Protein AF-E7RDF1-F1 (afdb_monomer)

InterPro domains:
  IPR013766 Thioredoxin domain [PF00085] (6-49)
  IPR036249 Thioredoxin-like superfamily [SSF52833] (3-53)

Solvent-accessible surface area (backbone atoms only — not comparable to full-atom values): 3408 Å² total; per-residue (Å²): 86,81,46,76,66,87,47,71,68,54,45,52,58,61,68,66,48,96,50,57,64,47,76,46,79,43,53,96,87,37,66,68,55,58,55,46,66,76,59,45,64,61,54,53,68,73,44,67,76,42,49,53,36,39,29,92

Secondary structure (DSSP, 8-state):
-EE---SHHHHHHHHT-SS-EEEEE--TT-HHHHHHTTTHHHHHHH-TTSEEEEE-

Nearest PDB structures (foldseek):
  3hhv-assembly1_A-2  TM=8.035E-01  e=5.346E-03  Saccharolobus solfataricus
  4ba7-assembly2_B  TM=7.478E-01  e=6.565E-03  synthetic construct
  1r26-assembly1_A  TM=8.104E-01  e=2.580E-02  Trypanosoma brucei brucei
  2e0q-assembly1_A  TM=7.150E-01  e=2.101E-02  Sulfurisphaera tokodaii
  4ll1-assembly1_B  TM=6.635E-01  e=1.598E-02  Homo sapiens

pLDDT: mean 91.64, std 3.54, range [76.19, 97.12]

Sequence (56 aa):
MFENILSEDQYKNVISQEQPVLVKFYAEWCPDCKRMDMFIGEVLSEFQKYLFVFNR

Structure (mmCIF, N/CA/C/O backbone):
data_AF-E7RDF1-F1
#
_entry.id   AF-E7RDF1-F1
#
loop_
_atom_site.group_PDB
_atom_site.id
_atom_site.type_symbol
_atom_site.label_atom_id
_a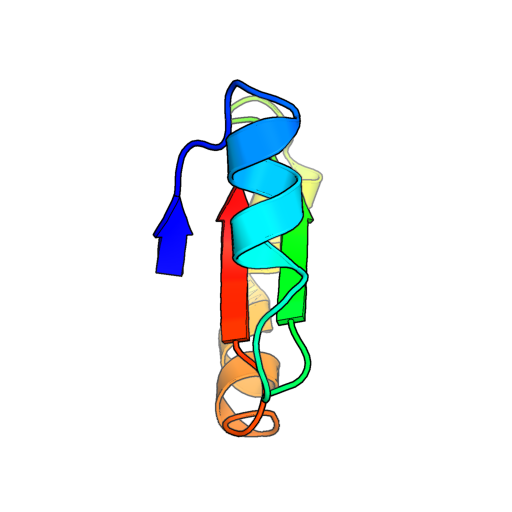tom_site.label_alt_id
_atom_site.label_comp_id
_atom_site.label_asym_id
_atom_site.label_entity_id
_atom_site.label_seq_id
_atom_site.pdbx_PDB_ins_code
_atom_site.Cartn_x
_atom_site.Cartn_y
_atom_site.Cartn_z
_atom_site.occupancy
_atom_site.B_iso_or_equiv
_atom_site.auth_seq_id
_atom_site.auth_comp_id
_atom_site.auth_asym_id
_atom_site.auth_atom_id
_atom_site.pdbx_PDB_model_num
ATOM 1 N N . MET A 1 1 ? -7.301 2.515 -5.641 1.00 76.19 1 MET A N 1
ATOM 2 C CA . MET A 1 1 ? -6.979 3.812 -6.271 1.00 76.19 1 MET A CA 1
ATOM 3 C C . MET A 1 1 ? -5.474 3.895 -6.470 1.00 76.19 1 MET A C 1
ATOM 5 O O . MET A 1 1 ? -4.760 3.457 -5.581 1.00 76.19 1 MET A O 1
ATOM 9 N N . PHE A 1 2 ? -4.987 4.361 -7.623 1.00 81.38 2 PHE A N 1
ATOM 10 C CA . PHE A 1 2 ? -3.551 4.583 -7.835 1.00 81.38 2 PHE A CA 1
ATOM 11 C C . PHE A 1 2 ? -3.181 5.977 -7.336 1.00 81.38 2 PHE A C 1
ATOM 13 O O . PHE A 1 2 ? -3.786 6.947 -7.784 1.00 81.38 2 PHE A O 1
ATOM 20 N N . GLU A 1 3 ? -2.211 6.067 -6.432 1.00 82.19 3 GLU A N 1
ATOM 21 C CA . GLU A 1 3 ? -1.699 7.336 -5.908 1.00 82.19 3 GLU A CA 1
ATOM 22 C C . GLU A 1 3 ? -0.173 7.357 -5.948 1.00 82.19 3 GLU A C 1
ATOM 24 O O . GLU A 1 3 ? 0.470 6.318 -6.080 1.00 82.19 3 GLU A O 1
ATOM 29 N N . ASN A 1 4 ? 0.415 8.548 -5.872 1.00 87.50 4 ASN A N 1
ATOM 30 C CA . ASN A 1 4 ? 1.861 8.714 -5.815 1.00 87.50 4 ASN A CA 1
ATOM 31 C C . ASN A 1 4 ? 2.212 9.539 -4.574 1.00 87.50 4 ASN A C 1
ATOM 33 O O . ASN A 1 4 ? 2.158 10.767 -4.572 1.00 87.50 4 ASN A O 1
ATOM 37 N N . ILE A 1 5 ? 2.493 8.815 -3.496 1.00 93.62 5 ILE A N 1
ATOM 38 C CA . ILE A 1 5 ? 2.861 9.331 -2.183 1.00 93.62 5 ILE A CA 1
ATOM 39 C C . ILE A 1 5 ? 4.379 9.491 -2.177 1.00 93.62 5 ILE A C 1
ATOM 41 O O . ILE A 1 5 ? 5.117 8.506 -2.143 1.00 93.62 5 ILE A O 1
ATOM 45 N N . LEU A 1 6 ? 4.834 10.742 -2.221 1.00 93.62 6 LEU A N 1
ATOM 46 C CA . LEU A 1 6 ? 6.246 11.113 -2.342 1.00 93.62 6 LEU A CA 1
ATOM 47 C C . LEU A 1 6 ? 6.816 11.742 -1.066 1.00 93.62 6 LEU A C 1
ATO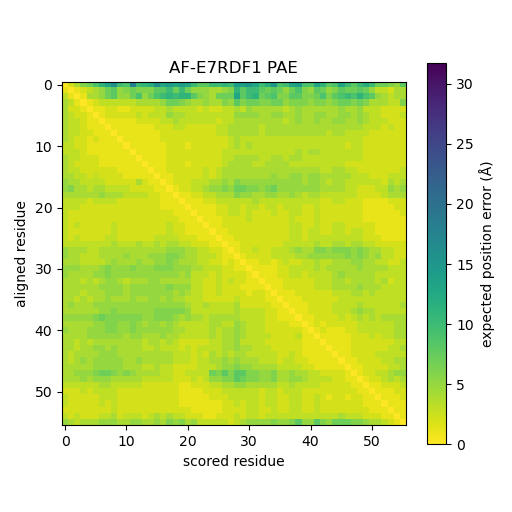M 49 O O . LEU A 1 6 ? 8.022 11.968 -0.984 1.00 93.62 6 LEU A O 1
ATOM 53 N N . SER A 1 7 ? 5.970 12.040 -0.077 1.00 96.31 7 SER A N 1
ATOM 54 C CA . SER A 1 7 ? 6.392 12.607 1.203 1.00 96.31 7 SER A CA 1
ATOM 55 C C . SER A 1 7 ? 5.764 11.901 2.401 1.00 96.31 7 SER A C 1
ATOM 57 O O . SER A 1 7 ? 4.712 11.264 2.316 1.00 96.31 7 SER A O 1
ATOM 59 N N . GLU A 1 8 ? 6.416 12.051 3.551 1.00 95.56 8 GLU A N 1
ATOM 60 C CA . GLU A 1 8 ? 5.935 11.507 4.819 1.00 95.56 8 GLU A CA 1
ATOM 61 C C . GLU A 1 8 ? 4.596 12.129 5.23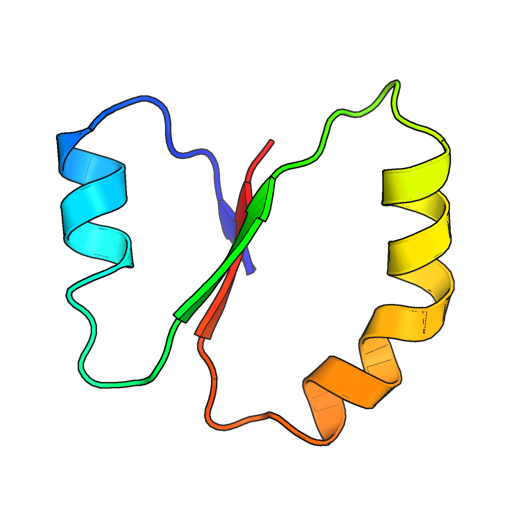9 1.00 95.56 8 GLU A C 1
ATOM 63 O O . GLU A 1 8 ? 3.719 11.422 5.727 1.00 95.56 8 GLU A O 1
ATOM 68 N N . ASP A 1 9 ? 4.399 13.426 4.999 1.00 97.12 9 ASP A N 1
ATOM 69 C CA . ASP A 1 9 ? 3.143 14.106 5.331 1.00 97.12 9 ASP A CA 1
ATOM 70 C C . ASP A 1 9 ? 1.977 13.584 4.485 1.00 97.12 9 ASP A C 1
ATOM 72 O O . ASP A 1 9 ? 0.884 13.354 5.002 1.00 97.12 9 ASP A O 1
ATOM 76 N N . GLN A 1 10 ? 2.212 13.316 3.195 1.00 94.44 10 GLN A N 1
ATOM 77 C CA . GLN A 1 10 ? 1.217 12.671 2.334 1.00 94.44 10 GLN A CA 1
ATOM 78 C C . GLN A 1 10 ? 0.875 11.271 2.848 1.00 94.44 10 GLN A C 1
ATOM 80 O O . GLN A 1 10 ? -0.301 10.929 2.959 1.00 94.44 10 GLN A O 1
ATOM 85 N N . TYR A 1 11 ? 1.887 10.485 3.223 1.00 94.44 11 TYR A N 1
ATOM 86 C CA . TYR A 1 11 ? 1.672 9.158 3.792 1.00 94.44 11 TYR A CA 1
ATOM 87 C C . TYR A 1 11 ? 0.853 9.222 5.087 1.00 94.44 11 TYR A C 1
ATOM 89 O O . TYR A 1 11 ? -0.129 8.495 5.225 1.00 94.44 11 TYR A O 1
ATOM 97 N N . LYS A 1 12 ? 1.198 10.139 6.002 1.00 95.50 12 LYS A N 1
ATOM 98 C CA . LYS A 1 12 ? 0.471 10.366 7.262 1.00 95.50 12 LYS A CA 1
ATOM 99 C C . LYS A 1 12 ? -0.993 10.713 7.022 1.00 95.50 12 LYS A C 1
ATOM 101 O O . LYS A 1 12 ? -1.859 10.152 7.689 1.00 95.50 12 LYS A O 1
ATOM 106 N N . ASN A 1 13 ? -1.280 11.573 6.050 1.00 94.06 13 ASN A N 1
ATOM 107 C CA . ASN A 1 13 ? -2.655 11.923 5.692 1.00 94.06 13 ASN A CA 1
ATOM 108 C C . ASN A 1 13 ? -3.437 10.712 5.158 1.00 94.06 13 ASN A C 1
ATOM 110 O O . ASN A 1 13 ? -4.597 10.513 5.521 1.00 94.06 13 ASN A O 1
ATOM 114 N N . VAL A 1 14 ? -2.796 9.877 4.336 1.00 93.69 14 VAL A N 1
ATOM 115 C CA . VAL A 1 14 ? -3.414 8.672 3.764 1.00 93.69 14 VAL A CA 1
ATOM 116 C C . VAL A 1 14 ? -3.712 7.623 4.829 1.00 93.69 14 VAL A C 1
ATOM 118 O O . VAL A 1 14 ? -4.753 6.989 4.757 1.00 93.69 14 VAL A O 1
ATOM 121 N N . ILE A 1 15 ? -2.855 7.432 5.832 1.00 93.69 15 ILE A N 1
ATOM 122 C CA . ILE A 1 15 ? -3.103 6.426 6.882 1.00 93.69 15 ILE A CA 1
ATOM 123 C C . ILE A 1 15 ? -4.004 6.926 8.021 1.00 93.69 15 ILE A C 1
ATOM 125 O O . ILE A 1 15 ? -4.431 6.122 8.843 1.00 93.69 15 ILE A O 1
ATOM 129 N N . SER A 1 16 ? -4.301 8.229 8.082 1.00 94.94 16 SER A N 1
ATOM 130 C CA . SER A 1 16 ? -5.132 8.838 9.139 1.00 94.94 16 SER A CA 1
ATOM 131 C C . SER A 1 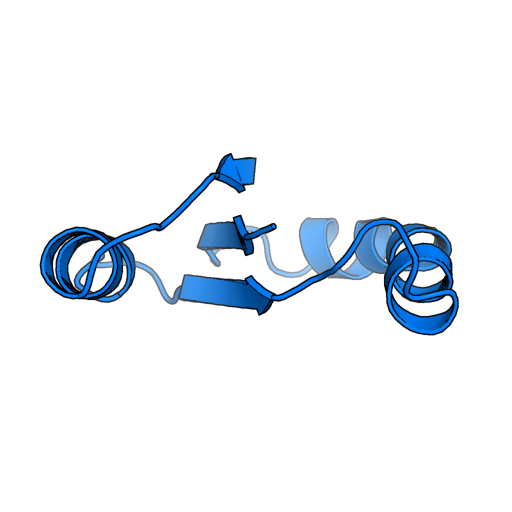16 ? -6.634 8.827 8.822 1.00 94.94 16 SER A C 1
ATOM 133 O O . SER A 1 16 ? -7.400 9.577 9.422 1.00 94.94 16 SER A O 1
ATOM 13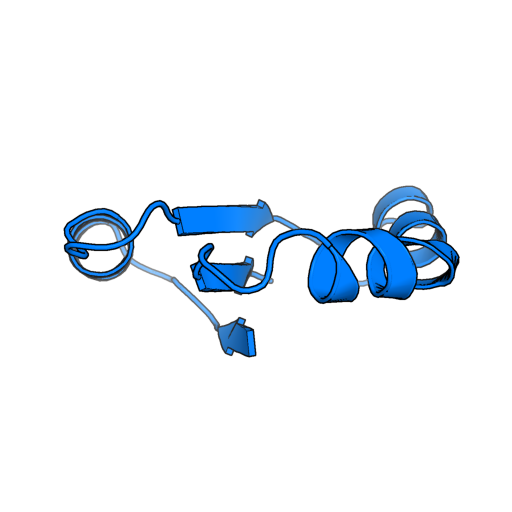5 N N . GLN A 1 17 ? -7.063 8.018 7.852 1.00 93.56 17 GLN A N 1
ATOM 136 C CA . GLN A 1 17 ? -8.462 7.922 7.434 1.00 93.56 17 GLN A CA 1
ATOM 137 C C . GLN A 1 17 ? -9.298 7.151 8.464 1.00 93.56 17 GLN A C 1
ATOM 139 O O . GLN A 1 17 ? -8.795 6.264 9.150 1.00 93.5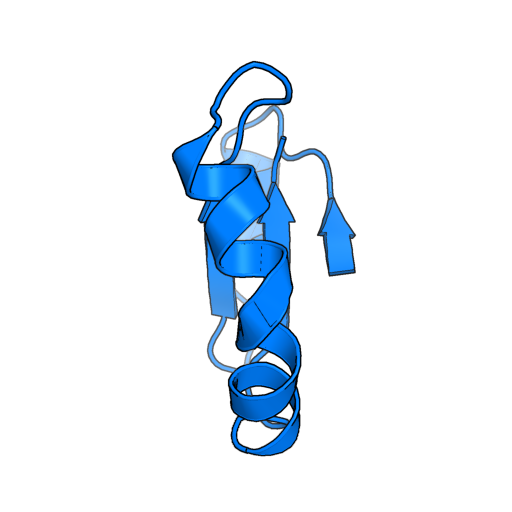6 17 GLN A O 1
ATOM 144 N N . GLU A 1 18 ? -10.596 7.461 8.544 1.00 93.44 18 GLU A N 1
ATOM 145 C CA . GLU A 1 18 ? -11.525 6.768 9.454 1.00 93.44 18 GLU A CA 1
ATOM 146 C C . GLU A 1 18 ? -11.698 5.286 9.093 1.00 93.44 18 GLU A C 1
ATOM 148 O O . GLU A 1 18 ? -11.876 4.436 9.967 1.00 93.44 18 GLU A O 1
ATOM 153 N N . GLN A 1 19 ? -11.632 4.966 7.798 1.00 93.44 19 GLN A N 1
ATOM 154 C CA . GLN A 1 19 ? -11.683 3.593 7.312 1.00 93.44 19 GLN A CA 1
ATOM 155 C C . GLN A 1 19 ? -10.284 2.960 7.261 1.00 93.44 19 GLN A C 1
ATOM 157 O O . GLN A 1 19 ? -9.315 3.645 6.931 1.00 93.44 19 GLN A O 1
ATOM 162 N N . PRO A 1 20 ? -10.159 1.641 7.501 1.00 94.38 20 PRO A N 1
ATOM 163 C CA . PRO A 1 20 ? -8.890 0.940 7.357 1.00 94.38 20 PRO A CA 1
ATOM 164 C C . PRO A 1 20 ? -8.291 1.117 5.958 1.00 94.38 20 PRO A C 1
ATOM 166 O O . PRO A 1 20 ? -8.978 0.944 4.948 1.00 94.38 20 PRO A O 1
ATOM 169 N N . VAL A 1 21 ? -6.995 1.421 5.897 1.00 94.25 21 VAL A N 1
ATOM 170 C CA . VAL A 1 21 ? -6.283 1.691 4.642 1.00 94.25 21 VAL A CA 1
ATOM 171 C C . VAL A 1 21 ? -5.297 0.568 4.348 1.00 94.25 21 VAL A C 1
ATOM 173 O O . VAL A 1 21 ? -4.513 0.179 5.213 1.00 94.25 21 VAL A O 1
ATOM 176 N N . LEU A 1 22 ? -5.324 0.051 3.121 1.00 93.06 22 LEU A N 1
ATOM 177 C CA . LEU A 1 22 ? -4.345 -0.905 2.613 1.00 93.06 22 LEU A CA 1
ATOM 178 C C . LEU A 1 22 ? -3.523 -0.240 1.512 1.00 93.06 22 LEU A C 1
ATOM 180 O O . LEU A 1 22 ? -4.055 0.121 0.462 1.00 93.06 22 LEU A O 1
ATOM 184 N N . VAL A 1 23 ? -2.218 -0.107 1.748 1.00 93.25 23 VAL A N 1
ATOM 185 C CA . VAL A 1 23 ? -1.281 0.489 0.792 1.00 93.25 23 VAL A CA 1
ATOM 186 C C . VAL A 1 23 ? -0.435 -0.611 0.148 1.00 93.25 23 VAL A C 1
ATOM 188 O O . VAL A 1 23 ? 0.326 -1.295 0.830 1.00 93.25 23 VAL A O 1
ATOM 191 N N . LYS A 1 24 ? -0.540 -0.777 -1.174 1.00 91.69 24 LYS A N 1
ATOM 192 C CA . LYS A 1 24 ? 0.379 -1.592 -1.983 1.00 91.69 24 LYS A CA 1
ATOM 193 C C . LYS A 1 24 ? 1.455 -0.675 -2.545 1.00 91.69 24 LYS A C 1
ATOM 195 O O . LYS A 1 24 ? 1.175 0.104 -3.453 1.00 91.69 24 LYS A O 1
ATOM 200 N N . PHE A 1 25 ? 2.681 -0.833 -2.072 1.00 92.88 25 PHE A N 1
ATOM 201 C CA . PHE A 1 25 ? 3.854 -0.250 -2.714 1.00 92.88 25 PHE A CA 1
ATOM 202 C C . PHE A 1 25 ? 4.294 -1.148 -3.872 1.00 92.88 25 PHE A C 1
ATOM 204 O O . PHE A 1 25 ? 4.434 -2.361 -3.693 1.00 92.88 25 PHE A O 1
ATOM 211 N N . TYR A 1 26 ? 4.468 -0.586 -5.066 1.00 92.81 26 TYR A N 1
ATOM 212 C CA . TYR A 1 26 ? 4.842 -1.344 -6.258 1.00 92.81 26 TYR A CA 1
ATOM 213 C C . TYR A 1 26 ? 5.834 -0.586 -7.133 1.00 92.81 26 TYR A C 1
ATOM 215 O O . TYR A 1 26 ? 5.928 0.627 -7.074 1.00 92.81 26 TYR A O 1
ATOM 223 N N . ALA A 1 27 ? 6.535 -1.314 -7.998 1.00 91.31 27 ALA A N 1
ATOM 224 C CA . ALA A 1 27 ? 7.370 -0.729 -9.039 1.00 91.31 27 ALA A CA 1
ATOM 225 C C . ALA A 1 27 ? 6.996 -1.314 -10.406 1.00 91.31 27 ALA A C 1
ATOM 227 O O . ALA A 1 27 ? 6.582 -2.468 -10.502 1.00 91.31 27 ALA A O 1
ATOM 228 N N . GLU A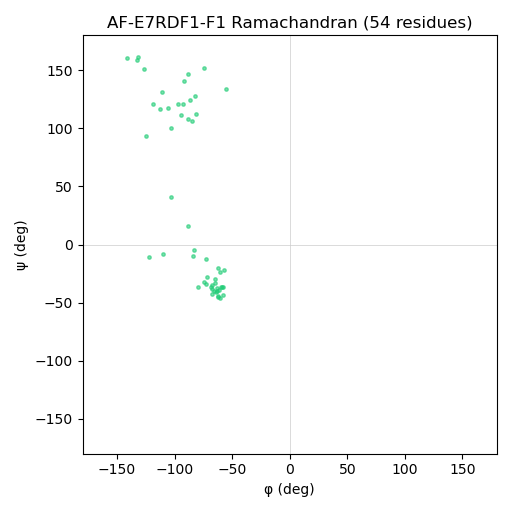 1 28 ? 7.176 -0.550 -11.483 1.00 87.50 28 GLU A N 1
ATOM 229 C CA . GLU A 1 28 ? 6.843 -1.005 -12.846 1.00 87.50 28 GLU A CA 1
ATOM 230 C C . GLU A 1 28 ? 7.707 -2.183 -13.311 1.00 87.50 28 GLU A C 1
ATOM 232 O O . GLU A 1 28 ? 7.255 -3.032 -14.077 1.00 87.5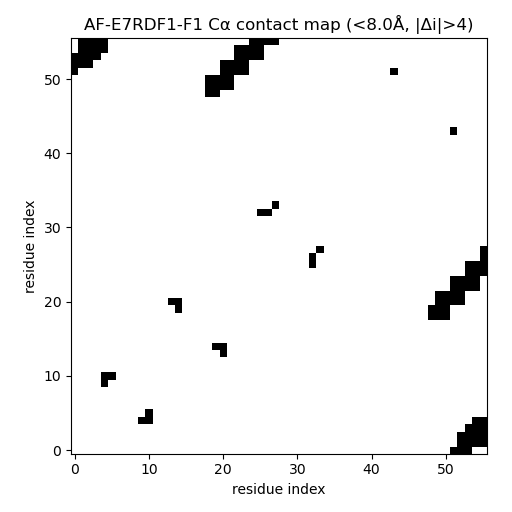0 28 GLU A O 1
ATOM 237 N N . TRP A 1 29 ? 8.945 -2.257 -12.819 1.00 91.44 29 TRP A N 1
ATOM 238 C CA . TRP A 1 29 ? 9.874 -3.345 -13.112 1.00 91.44 29 TRP A CA 1
ATOM 239 C C . TRP A 1 29 ? 9.660 -4.577 -12.221 1.00 91.44 29 TRP A C 1
ATOM 241 O O . TRP A 1 29 ? 10.326 -5.585 -12.432 1.00 91.44 29 TRP A O 1
ATOM 251 N N . CYS A 1 30 ? 8.756 -4.521 -11.238 1.00 92.06 30 CYS A N 1
ATOM 252 C CA . CYS A 1 30 ? 8.512 -5.608 -10.292 1.00 92.06 30 CYS A CA 1
ATOM 253 C C . CYS A 1 30 ? 7.520 -6.634 -10.883 1.00 92.06 30 CYS A C 1
ATOM 255 O O . CYS A 1 30 ? 6.312 -6.367 -10.935 1.00 92.06 30 CYS A O 1
ATOM 257 N N . PRO A 1 31 ? 7.977 -7.832 -11.302 1.00 89.88 31 PRO A N 1
ATOM 258 C CA . PRO A 1 31 ? 7.102 -8.826 -11.923 1.00 89.88 31 PRO A CA 1
ATOM 259 C C . PRO A 1 31 ? 6.074 -9.401 -10.940 1.00 89.88 31 PRO A C 1
ATOM 261 O O . PRO A 1 31 ? 4.932 -9.656 -11.324 1.00 89.88 31 PRO A O 1
ATOM 264 N N . ASP A 1 32 ? 6.436 -9.560 -9.666 1.00 91.75 32 ASP A N 1
ATOM 265 C CA . ASP A 1 32 ? 5.527 -10.083 -8.640 1.00 91.75 32 ASP A CA 1
ATOM 266 C C . ASP A 1 32 ? 4.395 -9.100 -8.330 1.00 91.75 32 ASP A C 1
ATOM 268 O O . ASP A 1 32 ? 3.237 -9.494 -8.182 1.00 91.75 32 ASP A O 1
ATOM 272 N N . CYS A 1 33 ? 4.702 -7.802 -8.349 1.00 91.00 33 CYS A N 1
ATOM 273 C CA . CYS A 1 33 ? 3.721 -6.741 -8.177 1.00 91.00 33 CYS A CA 1
ATOM 274 C C . CYS A 1 33 ? 2.657 -6.775 -9.283 1.00 91.00 33 CYS A C 1
ATOM 276 O O . CYS A 1 33 ? 1.474 -6.580 -8.995 1.00 91.00 33 CYS A O 1
ATOM 278 N N . LYS A 1 34 ? 3.076 -7.067 -10.523 1.00 87.94 34 LYS A N 1
ATOM 279 C CA . LYS A 1 34 ? 2.192 -7.214 -11.687 1.00 87.94 34 LYS A CA 1
ATOM 280 C C . LYS A 1 34 ? 1.382 -8.510 -11.647 1.00 87.94 34 LYS A C 1
ATOM 282 O O . LYS A 1 34 ? 0.235 -8.526 -12.081 1.00 87.94 34 LYS A O 1
ATOM 287 N N . ARG A 1 35 ? 1.951 -9.596 -11.108 1.00 91.88 35 ARG A N 1
ATOM 288 C CA . ARG A 1 35 ? 1.213 -10.852 -10.892 1.00 91.88 35 ARG A CA 1
ATOM 289 C C . ARG A 1 35 ? 0.067 -10.652 -9.901 1.00 91.88 35 ARG A C 1
ATOM 291 O O . ARG A 1 35 ? -1.015 -11.176 -10.133 1.00 91.88 35 ARG A O 1
ATOM 298 N N . MET A 1 36 ? 0.280 -9.873 -8.838 1.00 90.88 36 MET A N 1
ATOM 299 C CA . MET A 1 36 ? -0.772 -9.591 -7.857 1.00 90.88 36 MET A CA 1
ATOM 300 C C . MET A 1 36 ? -1.992 -8.896 -8.475 1.00 90.88 36 MET A C 1
ATOM 302 O O . MET A 1 36 ? -3.123 -9.228 -8.129 1.00 90.88 36 MET A O 1
ATOM 306 N N . ASP A 1 37 ? -1.782 -8.006 -9.448 1.00 88.12 37 ASP A N 1
ATOM 307 C CA . ASP A 1 37 ? -2.877 -7.296 -10.126 1.00 88.12 37 ASP A CA 1
ATOM 308 C C . ASP A 1 37 ? -3.831 -8.228 -10.888 1.00 88.12 37 ASP A C 1
ATOM 310 O O . ASP A 1 37 ? -4.974 -7.857 -11.137 1.00 88.12 37 ASP A O 1
ATOM 314 N N . MET A 1 38 ? -3.398 -9.451 -11.213 1.00 90.06 38 MET A N 1
ATOM 315 C CA . MET A 1 38 ? -4.233 -10.436 -11.906 1.00 90.06 38 MET A CA 1
ATOM 316 C C . MET A 1 38 ? -5.332 -11.028 -11.016 1.00 90.06 38 MET A C 1
ATOM 318 O O . MET A 1 38 ? -6.361 -11.437 -11.541 1.00 90.06 38 MET A O 1
ATOM 322 N N . PHE A 1 39 ? -5.128 -11.088 -9.695 1.00 89.88 39 PHE A N 1
ATOM 323 C CA . PHE A 1 39 ? -6.069 -11.728 -8.762 1.00 89.88 39 PHE A CA 1
ATOM 324 C C . PHE A 1 39 ? -6.581 -10.796 -7.656 1.00 89.88 39 PHE A C 1
ATOM 326 O O . PHE A 1 39 ? -7.541 -11.129 -6.966 1.00 89.88 39 PHE A O 1
ATOM 333 N N . ILE A 1 40 ? -5.991 -9.607 -7.486 1.00 90.19 40 ILE A N 1
ATOM 334 C CA . ILE A 1 40 ? -6.387 -8.664 -6.429 1.00 90.19 40 ILE A CA 1
ATOM 335 C C . ILE A 1 40 ? -7.854 -8.209 -6.554 1.00 90.19 40 ILE A C 1
ATOM 337 O O . ILE A 1 40 ? -8.452 -7.823 -5.557 1.00 90.19 40 ILE A O 1
ATOM 341 N N . GLY A 1 41 ? -8.458 -8.275 -7.747 1.00 90.31 41 GLY A N 1
ATOM 342 C CA . GLY A 1 41 ? -9.831 -7.817 -7.993 1.00 90.31 41 GLY A CA 1
ATOM 343 C C . GLY A 1 41 ? -10.895 -8.494 -7.120 1.00 90.31 41 GLY A C 1
ATOM 344 O O . GLY A 1 41 ? -11.823 -7.826 -6.658 1.00 90.31 41 GLY A O 1
ATOM 345 N N . GLU A 1 42 ? -10.742 -9.788 -6.833 1.00 91.19 42 GLU A N 1
ATOM 346 C CA . GLU A 1 42 ? -11.654 -10.521 -5.943 1.00 91.19 42 GLU A CA 1
ATOM 347 C C . GLU A 1 42 ? -11.538 -10.012 -4.500 1.00 91.19 42 GLU A C 1
ATOM 349 O O . GLU A 1 42 ? -12.544 -9.719 -3.857 1.00 91.19 42 GLU A O 1
ATOM 354 N N . VAL A 1 43 ? -10.307 -9.768 -4.039 1.00 91.62 43 VAL A N 1
ATOM 355 C CA . VAL A 1 43 ? -10.026 -9.193 -2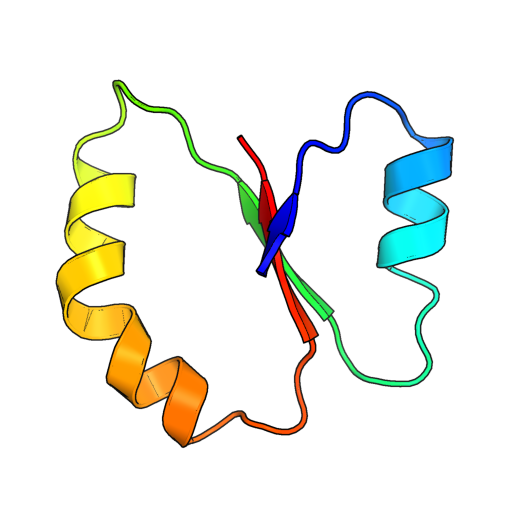.715 1.00 91.62 43 VAL A CA 1
ATOM 356 C C . VAL A 1 43 ? -10.621 -7.788 -2.596 1.00 91.62 43 VAL A C 1
ATOM 358 O O . VAL A 1 43 ? -11.271 -7.471 -1.605 1.00 91.62 43 VAL A O 1
ATOM 361 N N . LEU A 1 44 ? -10.472 -6.941 -3.618 1.00 91.31 44 LEU A N 1
ATOM 362 C CA . LEU A 1 44 ? -11.085 -5.606 -3.623 1.00 91.31 44 LEU A CA 1
ATOM 363 C C . LEU A 1 44 ? -12.614 -5.675 -3.491 1.00 91.31 44 LEU A C 1
ATOM 365 O O . LEU A 1 44 ? -13.219 -4.833 -2.829 1.00 91.31 44 LEU A O 1
ATOM 369 N N . SER A 1 45 ? -13.226 -6.688 -4.108 1.00 91.12 45 SER A N 1
ATOM 370 C CA . SER A 1 45 ? -14.678 -6.880 -4.117 1.00 91.12 45 SER A CA 1
ATOM 371 C C . SER A 1 45 ? -15.220 -7.392 -2.782 1.00 91.12 45 SER A C 1
ATOM 373 O O . SER A 1 45 ? -16.339 -7.040 -2.418 1.00 91.12 45 SER A O 1
ATOM 375 N N . GLU A 1 46 ? -14.445 -8.189 -2.044 1.00 93.62 46 GLU A N 1
ATOM 376 C CA . GLU A 1 46 ? -14.809 -8.684 -0.709 1.00 93.62 46 GLU A CA 1
ATOM 377 C C . GLU A 1 46 ? -14.567 -7.629 0.384 1.00 93.62 46 GLU A C 1
ATOM 379 O O . GLU A 1 46 ? -15.356 -7.469 1.316 1.00 93.62 46 GLU A O 1
ATOM 384 N N . PHE A 1 47 ? -13.501 -6.841 0.244 1.00 93.00 47 PHE A N 1
ATOM 385 C CA . PHE A 1 47 ? -13.034 -5.905 1.266 1.00 93.00 47 PHE A CA 1
ATOM 386 C C . PHE A 1 47 ? -13.400 -4.445 0.960 1.00 93.00 47 PHE A C 1
ATOM 388 O O . PHE A 1 47 ? -12.628 -3.535 1.244 1.00 93.00 47 PHE A O 1
ATOM 395 N N . GLN A 1 48 ? -14.609 -4.189 0.457 1.00 89.38 48 GLN A N 1
ATOM 396 C CA . GLN A 1 48 ? -15.057 -2.853 0.007 1.00 89.38 48 GLN A CA 1
ATOM 397 C C . GLN A 1 48 ? -14.984 -1.754 1.082 1.00 89.38 48 GLN A C 1
ATOM 399 O O . GLN A 1 48 ? -14.928 -0.571 0.761 1.00 89.38 48 GLN A O 1
ATOM 404 N N . LYS A 1 49 ? -14.971 -2.136 2.366 1.00 91.62 49 LYS A N 1
ATOM 405 C CA . LYS A 1 49 ? -14.814 -1.212 3.501 1.00 91.62 49 LYS A CA 1
ATOM 406 C C . LYS A 1 49 ? -13.395 -0.649 3.660 1.00 91.62 49 LYS A C 1
ATOM 408 O O . LYS A 1 49 ? -13.198 0.253 4.467 1.00 91.62 49 LYS A O 1
ATOM 413 N N . TYR A 1 50 ? -12.406 -1.206 2.961 1.00 93.19 50 TYR A N 1
ATOM 414 C CA . TYR A 1 50 ? -11.017 -0.758 3.020 1.00 93.19 50 TYR A CA 1
ATOM 415 C C . TYR A 1 50 ? -10.743 0.275 1.931 1.00 93.19 50 TYR A C 1
ATOM 417 O O . TYR A 1 50 ? -11.182 0.139 0.789 1.00 93.19 50 TYR A O 1
ATOM 425 N N . LEU A 1 51 ? -9.962 1.300 2.269 1.00 92.69 51 LEU A N 1
ATOM 426 C CA . LEU A 1 51 ? -9.387 2.191 1.268 1.00 92.69 51 LEU A CA 1
ATOM 427 C C . LEU A 1 51 ? -8.142 1.525 0.676 1.00 92.69 51 LEU A C 1
ATOM 429 O O . LEU A 1 51 ? -7.133 1.371 1.361 1.00 92.69 51 LEU A O 1
ATOM 433 N N . PHE A 1 52 ? -8.199 1.144 -0.596 1.00 93.50 52 PHE A N 1
ATOM 434 C CA . PHE A 1 52 ? -7.052 0.569 -1.298 1.00 93.50 52 PHE A CA 1
ATOM 435 C C . PHE A 1 52 ? -6.254 1.642 -2.031 1.00 93.50 52 PHE A C 1
ATOM 437 O O . PHE A 1 52 ? -6.772 2.284 -2.952 1.00 93.50 52 PHE A O 1
ATOM 444 N N . VAL A 1 53 ? -4.976 1.771 -1.682 1.00 93.56 53 VAL A N 1
ATOM 445 C CA . VAL A 1 53 ? -4.035 2.721 -2.282 1.00 93.56 53 VAL A CA 1
ATOM 446 C C . VAL A 1 53 ? -2.888 1.959 -2.939 1.00 93.56 53 VAL A C 1
ATOM 448 O O . VAL A 1 53 ? -2.178 1.194 -2.297 1.00 93.56 53 VAL A O 1
ATOM 451 N N . PHE A 1 54 ? -2.702 2.159 -4.238 1.00 93.06 54 PHE A N 1
ATOM 452 C CA . PHE A 1 54 ? -1.624 1.568 -5.023 1.00 93.06 54 PHE A CA 1
ATOM 453 C C . PHE A 1 54 ? -0.564 2.642 -5.263 1.00 93.06 54 PHE A C 1
ATOM 455 O O . PHE A 1 54 ? -0.751 3.493 -6.132 1.00 93.06 54 PHE A O 1
ATOM 462 N N . ASN A 1 55 ? 0.516 2.604 -4.481 1.00 92.75 55 ASN A N 1
ATOM 463 C CA . ASN A 1 55 ? 1.597 3.580 -4.519 1.00 92.75 55 ASN A CA 1
ATOM 464 C C . ASN A 1 55 ? 2.772 3.101 -5.376 1.00 92.75 55 ASN A C 1
ATOM 466 O O . ASN A 1 55 ? 3.346 2.050 -5.081 1.00 92.75 55 ASN A O 1
ATOM 470 N N . ARG A 1 56 ? 3.115 3.872 -6.412 1.00 89.12 56 ARG A N 1
ATOM 471 C CA . ARG A 1 56 ? 4.314 3.645 -7.237 1.00 89.12 56 ARG A CA 1
ATOM 472 C C . ARG A 1 56 ? 5.555 4.239 -6.583 1.00 89.12 56 ARG A C 1
ATOM 474 O O . ARG A 1 56 ? 5.444 5.400 -6.134 1.00 89.12 56 ARG A O 1
#

Radius of gyration: 11.96 Å; Cα contacts (8 Å, |Δi|>4): 56; chains: 1; bounding box: 25×26×23 Å

Foldseek 3Di:
DEDADDDPVSVVVQCPDPFAEDEAEDDPPDVVSVVCVVPCVVVCVVPVSYHYYYYD

Organism: NCBI:txid933115

Mean predicted aligned error: 3.19 Å